Protein AF-A0A7L4D8E5-F1 (afdb_monomer_lite)

pLDDT: mean 91.83, std 7.72, range [51.75, 97.25]

Foldseek 3Di:
DVVVVDDDDDQWAFDWDADVVQQEIETEATDPVNGRHPVVVVQVVVCVVSVVHHYYYDHDHD

InterPro domains:
  IPR007702 Janus [PF05005] (1-54)
  IPR007702 Janus [PTHR12258] (1-61)
  IPR038596 Janus superfamily [G3DSA:3.50.20.20] (1-61)

Radius of gyration: 13.33 Å; chains: 1; bounding box: 29×29×35 Å

Secondary structure (DSSP, 8-state):
-GGGT-------B-EEEEETTTTEEEEE--BTTTBB--HHHHHHHHHHH-TTSEEEE-----

Structure (mmCIF, N/CA/C/O backbone):
data_AF-A0A7L4D8E5-F1
#
_entry.id   AF-A0A7L4D8E5-F1
#
loop_
_atom_site.group_PDB
_atom_site.id
_atom_site.type_symbol
_atom_site.label_atom_id
_atom_site.label_alt_id
_atom_site.label_comp_id
_atom_site.label_asym_id
_atom_site.label_entity_id
_atom_site.label_seq_id
_atom_site.pdbx_PDB_ins_code
_atom_site.Cartn_x
_atom_site.Cartn_y
_atom_site.Cartn_z
_atom_site.occupancy
_atom_site.B_iso_or_equiv
_atom_site.auth_seq_id
_atom_site.auth_comp_id
_atom_site.auth_asym_id
_atom_site.auth_atom_id
_atom_site.pdbx_PDB_model_num
ATOM 1 N N . MET A 1 1 ? 7.853 -11.709 -12.551 1.00 75.75 1 MET A N 1
ATOM 2 C CA . MET A 1 1 ? 7.268 -11.167 -13.793 1.00 75.75 1 MET A CA 1
ATOM 3 C C . MET A 1 1 ? 8.121 -11.539 -14.993 1.00 75.75 1 MET A C 1
ATOM 5 O O . MET A 1 1 ? 7.608 -12.227 -15.858 1.00 75.75 1 MET A O 1
ATOM 9 N N . GLU A 1 2 ? 9.427 -11.265 -14.980 1.00 82.00 2 GLU A N 1
ATOM 10 C CA . GLU A 1 2 ? 10.331 -11.619 -16.092 1.00 82.00 2 GLU A CA 1
ATOM 11 C C . GLU A 1 2 ? 10.390 -13.125 -16.413 1.00 82.00 2 GLU A C 1
ATOM 13 O O . GLU A 1 2 ? 10.257 -13.517 -17.564 1.00 82.00 2 GLU A O 1
ATOM 18 N N . LYS A 1 3 ? 10.449 -14.000 -15.396 1.00 88.25 3 LYS A N 1
ATOM 19 C CA . LYS A 1 3 ? 10.365 -15.467 -15.591 1.00 88.25 3 LYS A CA 1
ATOM 20 C C . LYS A 1 3 ? 9.039 -15.950 -16.201 1.00 88.25 3 LYS A C 1
ATOM 22 O O . LYS A 1 3 ? 8.959 -17.087 -16.643 1.00 88.25 3 LYS A O 1
ATOM 27 N N . LEU A 1 4 ? 8.006 -15.109 -16.186 1.00 92.38 4 LEU A N 1
ATOM 28 C CA . LEU A 1 4 ? 6.711 -15.355 -16.825 1.00 92.38 4 LEU A CA 1
ATOM 29 C C . LEU A 1 4 ? 6.604 -14.643 -18.190 1.00 92.38 4 LEU A C 1
ATOM 31 O O . LEU A 1 4 ? 5.532 -14.647 -18.782 1.00 92.38 4 LEU A O 1
ATOM 35 N N . GLY A 1 5 ? 7.685 -14.016 -18.674 1.00 94.38 5 GLY A N 1
ATOM 36 C CA . GLY A 1 5 ? 7.725 -13.259 -19.928 1.00 94.38 5 GLY A CA 1
ATOM 37 C C . GLY A 1 5 ? 7.193 -11.825 -19.841 1.00 94.38 5 GLY A C 1
ATOM 38 O O . GLY A 1 5 ? 7.019 -11.188 -20.875 1.00 94.38 5 GLY A O 1
ATOM 39 N N . TYR A 1 6 ? 6.926 -11.303 -18.639 1.00 94.12 6 TYR A N 1
ATOM 40 C CA . TYR A 1 6 ? 6.397 -9.948 -18.452 1.00 94.12 6 TYR A CA 1
ATOM 41 C C . TYR A 1 6 ? 7.480 -8.954 -18.041 1.00 94.12 6 TYR A C 1
ATOM 43 O O . TYR A 1 6 ? 8.190 -9.169 -17.053 1.00 94.12 6 TYR A O 1
ATOM 51 N N . GLU A 1 7 ? 7.520 -7.818 -18.732 1.00 91.56 7 GLU A N 1
ATOM 52 C CA . GLU A 1 7 ? 8.268 -6.638 -18.308 1.00 91.56 7 GLU A CA 1
ATOM 53 C C . GLU A 1 7 ? 7.426 -5.807 -17.330 1.00 91.56 7 GLU A C 1
ATOM 55 O O . GLU A 1 7 ? 6.208 -5.682 -17.473 1.00 91.56 7 GLU A O 1
ATOM 60 N N . CYS A 1 8 ? 8.060 -5.249 -16.299 1.00 91.38 8 CYS A N 1
ATOM 61 C CA . CYS A 1 8 ? 7.394 -4.390 -15.326 1.00 91.38 8 CYS A CA 1
ATOM 62 C C . CYS A 1 8 ? 8.208 -3.127 -15.086 1.00 91.38 8 CYS A C 1
ATOM 64 O O . CYS A 1 8 ? 9.423 -3.180 -14.914 1.00 91.38 8 CYS A O 1
ATOM 66 N N . LYS A 1 9 ? 7.506 -1.999 -14.982 1.00 91.56 9 LYS A N 1
ATOM 67 C CA . LYS A 1 9 ? 8.082 -0.704 -14.632 1.00 91.56 9 LYS A CA 1
ATOM 68 C C . LYS A 1 9 ? 7.546 -0.254 -13.280 1.00 91.56 9 LYS A C 1
ATOM 70 O O . LYS A 1 9 ? 6.336 -0.226 -13.068 1.00 91.56 9 LYS A O 1
ATOM 75 N N . CYS A 1 10 ? 8.444 0.135 -12.379 1.00 92.12 10 CYS A N 1
ATOM 76 C CA . CYS A 1 10 ? 8.056 0.763 -11.122 1.00 92.12 10 CYS A CA 1
ATOM 77 C C . CYS A 1 10 ? 7.539 2.183 -11.405 1.00 92.12 10 CYS A C 1
ATOM 79 O O . CYS A 1 10 ? 8.278 3.014 -11.933 1.00 92.12 10 CYS A O 1
ATOM 81 N N . LEU A 1 11 ? 6.270 2.445 -11.085 1.00 92.38 11 LEU A N 1
ATOM 82 C CA . LEU A 1 11 ? 5.627 3.751 -11.296 1.00 92.38 11 LEU A CA 1
ATOM 83 C C . LEU A 1 11 ? 5.866 4.731 -10.135 1.00 92.38 11 LEU A C 1
ATOM 85 O O . LEU A 1 11 ? 5.520 5.902 -10.240 1.00 92.38 11 LEU A O 1
ATOM 89 N N . GLY A 1 12 ? 6.437 4.247 -9.031 1.00 93.62 12 GLY A N 1
ATOM 90 C CA . GLY A 1 12 ? 6.694 5.001 -7.810 1.00 93.62 12 GLY A CA 1
ATOM 91 C C . GLY A 1 12 ? 6.599 4.104 -6.581 1.00 93.62 12 GLY A C 1
ATOM 92 O O . GLY A 1 12 ? 6.394 2.895 -6.691 1.00 93.62 12 GLY A O 1
ATOM 93 N N . GLY A 1 13 ? 6.707 4.689 -5.391 1.00 93.38 13 GLY A N 1
ATOM 94 C CA . GLY A 1 13 ? 6.395 3.977 -4.156 1.00 93.38 13 GLY A CA 1
ATOM 95 C C . GLY A 1 13 ? 6.026 4.898 -3.003 1.00 93.38 13 GLY A C 1
ATOM 96 O O . GLY A 1 13 ? 5.908 6.111 -3.164 1.00 93.38 13 GLY A O 1
ATOM 97 N N . GLY A 1 14 ? 5.862 4.293 -1.834 1.00 93.00 14 GLY A N 1
ATOM 98 C CA . GLY A 1 14 ? 5.444 4.947 -0.602 1.00 93.00 14 GLY A CA 1
ATOM 99 C C . GLY A 1 14 ? 5.540 3.978 0.573 1.00 93.00 14 GLY A C 1
ATOM 100 O O . GLY A 1 14 ? 6.290 3.000 0.530 1.00 93.00 14 GLY A O 1
ATOM 101 N N . LYS A 1 15 ? 4.779 4.254 1.622 1.00 93.94 15 LYS A N 1
ATOM 102 C CA . LYS A 1 15 ? 4.661 3.470 2.849 1.00 93.94 15 LYS A CA 1
ATOM 103 C C . LYS A 1 15 ? 3.204 3.095 3.072 1.00 93.94 15 LYS A C 1
ATOM 105 O O . LYS A 1 15 ? 2.295 3.813 2.658 1.00 93.94 15 LYS A O 1
ATOM 110 N N . ILE A 1 16 ? 3.005 1.976 3.753 1.00 95.50 16 ILE A N 1
ATOM 111 C CA . ILE A 1 16 ? 1.694 1.515 4.194 1.00 95.50 16 ILE A CA 1
ATOM 112 C C . ILE A 1 16 ? 1.785 1.286 5.698 1.00 95.50 16 ILE A C 1
ATOM 114 O O . ILE A 1 16 ? 2.630 0.516 6.150 1.00 95.50 16 ILE A O 1
ATOM 118 N N . ASP A 1 17 ? 0.933 1.970 6.453 1.00 95.12 17 ASP A N 1
ATOM 119 C CA . ASP A 1 17 ? 0.693 1.695 7.866 1.00 95.12 17 ASP A CA 1
ATOM 120 C C . ASP A 1 17 ? -0.559 0.825 7.982 1.00 95.12 17 ASP A C 1
ATOM 122 O O . ASP A 1 17 ? -1.615 1.170 7.444 1.00 95.12 17 ASP A O 1
ATOM 126 N N . HIS A 1 18 ? -0.429 -0.333 8.628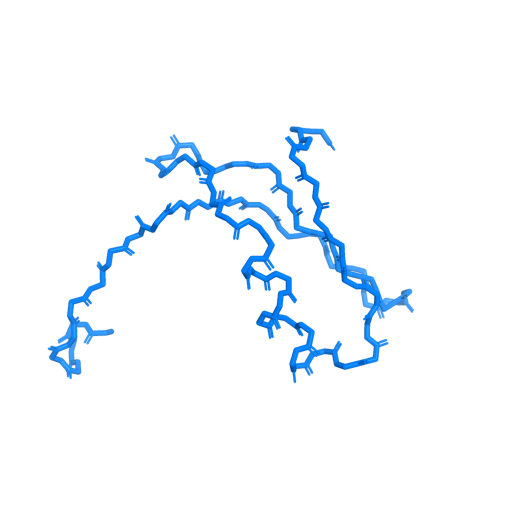 1.00 96.50 18 HIS A N 1
ATOM 127 C CA . HIS A 1 18 ? -1.508 -1.307 8.763 1.00 96.50 18 HIS A CA 1
ATOM 128 C C . HIS A 1 18 ? -1.789 -1.561 10.235 1.00 96.50 18 HIS A C 1
ATOM 130 O O . HIS A 1 18 ? -1.033 -2.243 10.926 1.00 96.50 18 HIS A O 1
ATOM 136 N N . ASN A 1 19 ? -2.929 -1.058 10.694 1.00 95.25 19 ASN A N 1
ATOM 137 C CA . ASN A 1 19 ? -3.465 -1.381 12.001 1.00 95.25 19 ASN A CA 1
ATOM 138 C C . ASN A 1 19 ? -4.573 -2.425 11.844 1.00 95.25 19 ASN A C 1
ATOM 140 O O . ASN A 1 19 ? -5.717 -2.120 11.497 1.00 95.25 19 ASN A O 1
ATOM 144 N N . SER A 1 20 ? -4.228 -3.684 12.104 1.00 94.81 20 SER A N 1
ATOM 145 C CA . SER A 1 20 ? -5.168 -4.799 11.996 1.00 94.81 20 SER A CA 1
ATOM 146 C C . SER A 1 20 ? -6.237 -4.804 13.089 1.00 94.81 20 SER A C 1
ATOM 148 O O . SER A 1 20 ? -7.325 -5.314 12.839 1.00 94.81 20 SER A O 1
ATOM 150 N N . LYS A 1 21 ? -5.961 -4.217 14.262 1.00 95.38 21 LYS A N 1
ATOM 151 C CA . LYS A 1 21 ? -6.907 -4.164 15.387 1.00 95.38 21 LYS A CA 1
ATOM 152 C C . LYS A 1 21 ? -8.084 -3.247 15.074 1.00 95.38 21 LYS A C 1
ATOM 154 O O . LYS A 1 21 ? -9.228 -3.651 15.235 1.00 95.38 21 LYS A O 1
ATOM 159 N N . ASP A 1 22 ? -7.787 -2.053 14.569 1.00 96.44 22 ASP A N 1
ATOM 160 C CA . ASP A 1 22 ? -8.796 -1.049 14.208 1.00 96.44 22 ASP A CA 1
ATOM 161 C C . ASP A 1 22 ? -9.300 -1.193 12.765 1.00 96.44 22 ASP A C 1
ATOM 163 O O . ASP A 1 22 ? -10.096 -0.381 12.298 1.00 96.44 22 ASP A O 1
ATOM 167 N N . LYS A 1 23 ? -8.817 -2.212 12.044 1.00 96.62 23 LYS A N 1
ATOM 168 C CA . LYS A 1 23 ? -9.070 -2.431 10.617 1.00 96.62 23 LYS A CA 1
ATOM 169 C C . LYS A 1 23 ? -8.802 -1.187 9.765 1.00 96.62 23 LYS A C 1
ATOM 171 O O . LYS A 1 23 ? -9.612 -0.803 8.923 1.00 96.62 23 LYS A O 1
ATOM 176 N N . LYS A 1 24 ? -7.644 -0.554 9.972 1.00 97.25 24 LYS A N 1
ATOM 177 C CA . LYS A 1 24 ? -7.236 0.649 9.235 1.00 97.25 24 LYS A CA 1
ATOM 178 C C . LYS A 1 24 ? -5.969 0.420 8.436 1.00 97.25 24 LYS A C 1
ATOM 180 O O . LYS A 1 24 ? -5.013 -0.179 8.930 1.00 97.25 24 LYS A O 1
ATOM 185 N N . ILE A 1 25 ? -5.962 0.922 7.208 1.00 97.19 25 ILE A N 1
ATOM 186 C CA . ILE A 1 25 ? -4.773 0.965 6.360 1.00 97.19 25 ILE A CA 1
ATOM 187 C C . ILE A 1 25 ? -4.583 2.399 5.863 1.00 97.19 25 ILE A C 1
ATOM 189 O O . ILE A 1 25 ? -5.495 2.991 5.284 1.00 97.19 25 ILE A O 1
ATOM 193 N N . ARG A 1 26 ? -3.391 2.962 6.067 1.00 95.75 26 ARG A N 1
ATOM 194 C CA . ARG A 1 26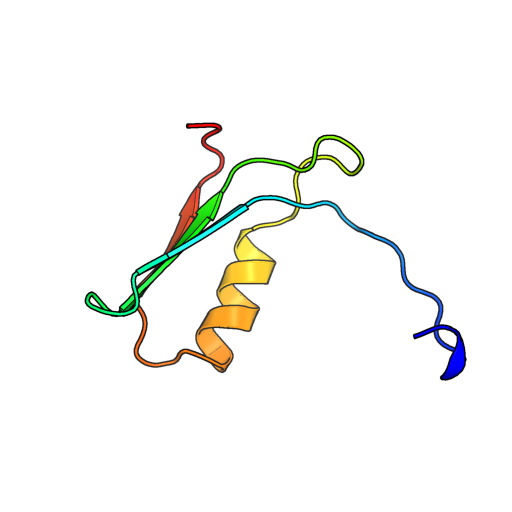 ? -3.014 4.289 5.561 1.00 95.75 26 ARG A CA 1
ATOM 195 C C . ARG A 1 26 ? -1.850 4.165 4.585 1.00 95.75 26 ARG A C 1
ATOM 197 O O . ARG A 1 26 ? -0.796 3.651 4.944 1.00 95.75 26 ARG A O 1
ATOM 204 N N . VAL A 1 27 ? -2.023 4.679 3.370 1.00 95.75 27 VAL A N 1
ATOM 205 C CA . VAL A 1 27 ? -0.984 4.738 2.327 1.00 95.75 27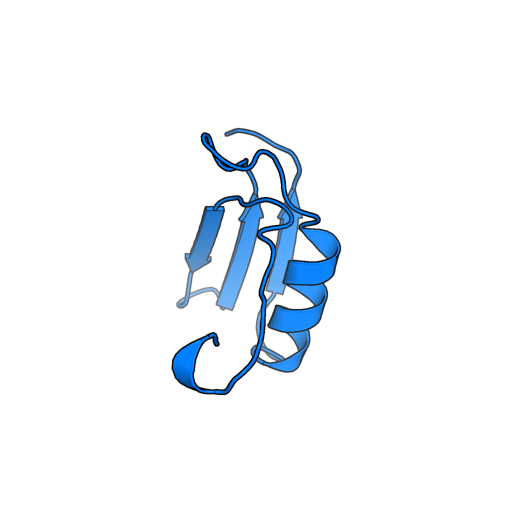 VAL A CA 1
ATOM 206 C C . VAL A 1 27 ? -0.415 6.159 2.251 1.00 95.75 27 VAL A C 1
ATOM 208 O O . VAL A 1 27 ? -1.177 7.113 2.121 1.00 95.75 27 VAL A O 1
ATOM 211 N N . PHE A 1 28 ? 0.901 6.340 2.367 1.00 94.25 28 PHE A N 1
ATOM 212 C CA . PHE A 1 28 ? 1.503 7.680 2.454 1.00 94.25 28 PHE A CA 1
ATOM 213 C C . PHE A 1 28 ? 2.990 7.720 2.080 1.00 94.25 28 PHE A C 1
ATOM 215 O O . PHE A 1 28 ? 3.618 6.690 1.849 1.00 94.25 28 PHE A O 1
ATOM 222 N N . GLY A 1 29 ? 3.592 8.910 2.067 1.00 92.56 29 GLY A N 1
ATOM 223 C CA . GLY A 1 29 ? 5.033 9.081 1.874 1.00 92.56 29 GLY A CA 1
ATOM 224 C C . GLY A 1 29 ? 5.497 8.948 0.419 1.00 92.56 29 GLY A C 1
ATOM 225 O O . GLY A 1 29 ? 4.779 9.286 -0.512 1.00 92.56 29 GLY A O 1
ATOM 226 N N . LEU A 1 30 ? 6.752 8.539 0.215 1.00 92.38 30 LEU A N 1
ATOM 227 C CA . LEU A 1 30 ? 7.347 8.360 -1.115 1.00 92.38 30 LEU A CA 1
ATOM 228 C C . LEU A 1 30 ? 8.517 7.374 -1.075 1.00 92.38 30 LEU A C 1
ATOM 230 O O . LEU A 1 30 ? 9.152 7.206 -0.030 1.00 92.38 30 LEU A O 1
ATOM 234 N N . SER A 1 31 ? 8.834 6.758 -2.213 1.00 89.50 31 SER A N 1
ATOM 235 C CA . SER A 1 31 ? 10.055 5.963 -2.376 1.00 89.50 31 SER A CA 1
ATOM 236 C C . SER A 1 31 ? 11.264 6.861 -2.633 1.00 89.50 31 SER A C 1
ATOM 238 O O . SER A 1 31 ? 11.213 7.753 -3.478 1.00 89.50 31 SER A O 1
ATOM 240 N N . THR A 1 32 ? 12.379 6.604 -1.948 1.00 88.94 32 THR A N 1
ATOM 241 C CA . THR A 1 32 ? 13.638 7.339 -2.153 1.00 88.94 32 THR A CA 1
ATOM 242 C C . THR A 1 32 ? 14.256 7.086 -3.528 1.00 88.94 32 THR A C 1
ATOM 244 O O . THR A 1 32 ? 14.897 7.980 -4.069 1.00 88.94 32 THR A O 1
ATOM 247 N N . GLY A 1 33 ? 14.058 5.892 -4.096 1.00 89.19 33 GLY A N 1
ATOM 248 C CA . GLY A 1 33 ? 14.608 5.513 -5.402 1.00 89.19 33 GLY A CA 1
ATOM 249 C C . GLY A 1 33 ? 13.647 5.726 -6.572 1.00 89.19 33 GLY A C 1
ATOM 250 O O . GLY A 1 33 ? 14.089 6.042 -7.671 1.00 89.19 33 GLY A O 1
ATOM 251 N N . TYR A 1 34 ? 12.339 5.576 -6.342 1.00 89.62 34 TYR A N 1
ATOM 252 C CA . TYR A 1 34 ? 11.329 5.603 -7.410 1.00 89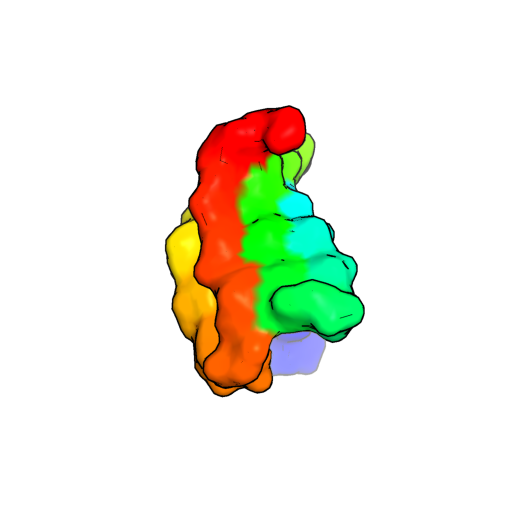.62 34 TYR A CA 1
ATOM 253 C C . TYR A 1 34 ? 10.376 6.802 -7.337 1.00 89.62 34 TYR A C 1
ATOM 255 O O . TYR A 1 34 ? 9.520 6.959 -8.200 1.00 89.62 34 TYR A O 1
ATOM 263 N N . GLY A 1 35 ? 10.508 7.659 -6.323 1.00 90.44 35 GLY A N 1
ATOM 264 C CA . GLY A 1 35 ? 9.605 8.782 -6.110 1.00 90.44 35 GLY A CA 1
ATOM 265 C C . GLY A 1 35 ? 8.240 8.359 -5.565 1.00 90.44 35 GLY A C 1
ATOM 266 O O . GLY A 1 35 ? 8.052 7.256 -5.046 1.00 90.44 35 GLY A O 1
ATOM 267 N N . LYS A 1 36 ? 7.284 9.282 -5.634 1.00 90.38 36 LYS A N 1
ATOM 268 C CA . LYS A 1 36 ? 5.930 9.114 -5.103 1.00 90.38 36 LYS A CA 1
ATOM 269 C C . LYS A 1 36 ? 5.062 8.316 -6.085 1.00 90.38 36 LYS A C 1
ATOM 271 O O . LYS A 1 36 ? 5.015 8.657 -7.262 1.00 90.38 36 LYS A O 1
ATOM 276 N N . ALA A 1 37 ? 4.369 7.291 -5.592 1.00 92.50 37 ALA A N 1
ATOM 277 C CA . ALA A 1 37 ? 3.351 6.572 -6.360 1.00 92.50 37 ALA A CA 1
ATOM 278 C C . ALA A 1 37 ? 2.001 7.308 -6.376 1.00 92.50 37 ALA A C 1
ATOM 280 O O . ALA A 1 37 ? 1.728 8.179 -5.549 1.00 92.50 37 ALA A O 1
ATOM 281 N N . ASP A 1 38 ? 1.113 6.889 -7.276 1.00 93.62 38 ASP A N 1
ATOM 282 C CA . ASP A 1 38 ? -0.304 7.221 -7.159 1.00 93.62 38 ASP A CA 1
ATOM 283 C C . ASP A 1 38 ? -0.947 6.374 -6.044 1.00 93.62 38 ASP A C 1
ATOM 285 O O . ASP A 1 38 ? -1.289 5.195 -6.207 1.00 93.62 38 ASP A O 1
ATOM 289 N N . HIS A 1 39 ? -1.063 6.974 -4.860 1.00 94.00 39 HIS A N 1
ATOM 290 C CA . HIS A 1 39 ? -1.640 6.305 -3.700 1.00 94.00 39 HIS A CA 1
ATOM 291 C C . HIS A 1 39 ? -3.150 6.086 -3.831 1.00 94.00 39 HIS A C 1
ATOM 293 O O . HIS A 1 39 ? -3.664 5.160 -3.202 1.00 94.00 39 HIS A O 1
ATOM 299 N N . ALA A 1 40 ? -3.856 6.865 -4.658 1.00 93.75 40 ALA A N 1
ATOM 300 C CA . ALA A 1 40 ? -5.284 6.661 -4.880 1.00 93.75 40 ALA A CA 1
ATOM 301 C C . ALA A 1 40 ? -5.524 5.302 -5.549 1.00 93.75 40 ALA A C 1
ATOM 303 O O . ALA A 1 40 ? -6.304 4.499 -5.033 1.00 93.75 40 ALA A O 1
ATOM 304 N N . VAL A 1 41 ? -4.747 4.988 -6.593 1.00 94.88 41 VAL A N 1
ATOM 305 C CA . VAL A 1 41 ? -4.783 3.678 -7.269 1.00 94.88 41 VAL A CA 1
ATOM 306 C C . VAL A 1 41 ? -4.477 2.542 -6.289 1.00 94.88 41 VAL A C 1
ATOM 308 O O . VAL A 1 41 ? -5.130 1.498 -6.301 1.00 94.88 41 VAL A O 1
ATOM 311 N N . THR A 1 42 ? -3.512 2.751 -5.390 1.00 94.75 42 THR A N 1
ATOM 312 C CA . THR A 1 42 ? -3.156 1.755 -4.367 1.00 94.75 42 THR A CA 1
ATOM 313 C C . THR A 1 42 ? -4.332 1.490 -3.423 1.00 94.75 42 THR A C 1
ATOM 315 O O . THR A 1 42 ? -4.667 0.335 -3.160 1.00 94.75 42 THR A O 1
ATOM 318 N N . VAL A 1 43 ? -5.006 2.543 -2.952 1.00 95.38 43 VAL A N 1
ATOM 319 C CA . VAL A 1 43 ? -6.187 2.424 -2.085 1.00 95.38 43 VAL A CA 1
ATOM 320 C C . VAL A 1 43 ? -7.348 1.730 -2.795 1.00 95.38 43 VAL A C 1
ATOM 322 O O . VAL A 1 43 ? -8.016 0.905 -2.175 1.00 95.38 43 VAL A O 1
ATOM 325 N N . GLU A 1 44 ? -7.582 1.998 -4.079 1.00 95.81 44 GLU A N 1
ATOM 326 C CA . GLU A 1 44 ? -8.627 1.310 -4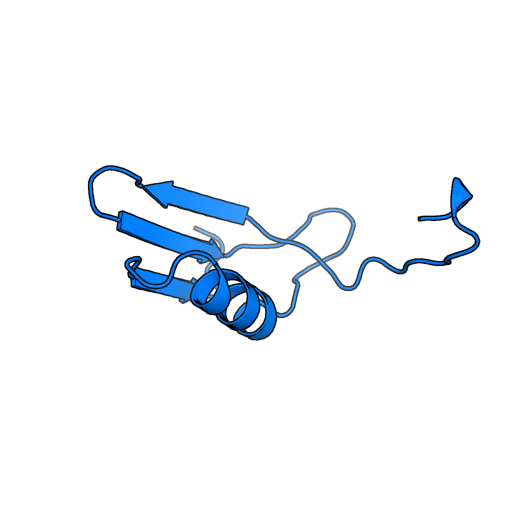.848 1.00 95.81 44 GLU A CA 1
ATOM 327 C C . GLU A 1 44 ? -8.377 -0.196 -4.973 1.00 95.81 44 GLU A C 1
ATOM 329 O O . GLU A 1 44 ? -9.313 -0.990 -4.861 1.00 95.81 44 GLU A O 1
ATOM 334 N N . ILE A 1 45 ? -7.123 -0.608 -5.173 1.00 95.75 45 ILE A N 1
ATOM 335 C CA . ILE A 1 45 ? -6.752 -2.028 -5.208 1.00 95.75 45 ILE A CA 1
ATOM 336 C C . ILE A 1 45 ? -6.950 -2.656 -3.825 1.00 95.75 45 ILE A C 1
ATOM 338 O O . ILE A 1 45 ? -7.563 -3.718 -3.714 1.00 95.75 45 ILE A O 1
ATOM 342 N N . LEU A 1 46 ? -6.488 -1.986 -2.767 1.00 95.62 46 LEU A N 1
AT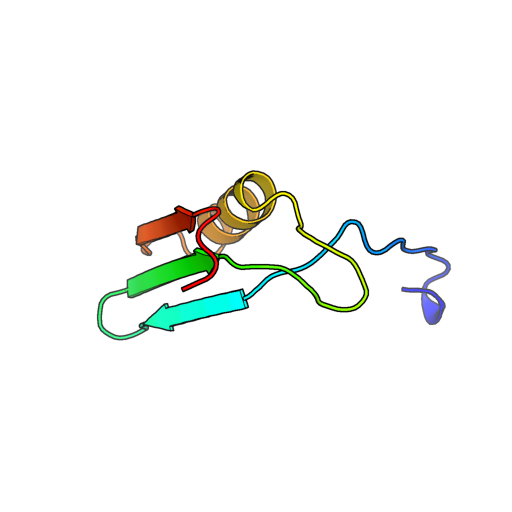OM 343 C CA . LEU A 1 46 ? -6.607 -2.488 -1.400 1.00 95.62 46 LEU A CA 1
ATOM 344 C C . LEU A 1 46 ? -8.069 -2.629 -0.962 1.00 95.62 46 LEU A C 1
ATOM 346 O O . LEU A 1 46 ? -8.412 -3.635 -0.348 1.00 95.62 46 LEU A O 1
ATOM 350 N N . LYS A 1 47 ? -8.947 -1.690 -1.333 1.00 96.00 47 LYS A N 1
ATOM 351 C CA . LYS A 1 47 ? -10.384 -1.739 -1.006 1.00 96.00 47 LYS A CA 1
ATOM 352 C C . LYS A 1 47 ? -11.104 -2.946 -1.610 1.00 96.00 47 LYS A C 1
ATOM 354 O O . LYS A 1 47 ? -12.103 -3.388 -1.055 1.00 96.00 47 LYS A O 1
ATOM 359 N N . LYS A 1 48 ? -10.604 -3.497 -2.723 1.00 96.88 48 LYS A N 1
ATOM 360 C CA . LYS A 1 48 ? -11.160 -4.717 -3.338 1.00 96.88 48 LYS A CA 1
ATOM 361 C C . LYS A 1 48 ? -10.828 -5.981 -2.544 1.00 96.88 48 LYS A C 1
ATOM 363 O O . LYS A 1 48 ? -11.559 -6.958 -2.644 1.00 96.88 48 LYS A O 1
ATOM 368 N N . VAL A 1 49 ? -9.725 -5.968 -1.793 1.00 96.50 49 VAL A N 1
ATOM 369 C CA . VAL A 1 49 ? -9.227 -7.127 -1.034 1.00 96.50 49 VAL A CA 1
ATOM 370 C C . VAL A 1 49 ? -9.622 -7.031 0.440 1.00 96.50 49 VAL A C 1
ATOM 372 O O . VAL A 1 49 ? -10.076 -8.012 1.019 1.00 96.50 49 VAL A O 1
ATOM 375 N N . TYR A 1 50 ? -9.489 -5.846 1.035 1.00 95.56 50 TYR A N 1
ATOM 376 C CA . TYR A 1 50 ? -9.811 -5.552 2.431 1.00 95.56 50 TYR A CA 1
ATOM 377 C C . TYR A 1 50 ? -11.122 -4.770 2.509 1.00 95.56 50 TYR A C 1
ATOM 379 O O . TYR A 1 50 ? -11.152 -3.585 2.840 1.00 95.56 50 TYR A O 1
ATOM 387 N N . THR A 1 51 ? -12.216 -5.433 2.145 1.00 94.81 51 THR A N 1
ATOM 388 C CA . THR A 1 51 ? -13.539 -4.803 2.014 1.00 94.81 51 THR A CA 1
ATOM 389 C C . THR A 1 51 ? -14.100 -4.279 3.336 1.00 94.81 51 THR A C 1
ATOM 391 O O . THR A 1 51 ? -14.973 -3.418 3.334 1.00 94.81 51 THR A O 1
ATOM 394 N N . ASP A 1 52 ? -13.619 -4.803 4.463 1.00 96.00 52 ASP A N 1
ATOM 395 C CA . ASP A 1 52 ? -14.020 -4.434 5.822 1.00 96.00 52 ASP A CA 1
ATOM 396 C C . ASP A 1 52 ? -13.044 -3.462 6.511 1.00 96.00 52 ASP A C 1
ATOM 398 O O . ASP A 1 52 ? -13.199 -3.187 7.702 1.00 96.00 52 ASP A O 1
ATOM 402 N N . TYR A 1 53 ? -12.046 -2.951 5.783 1.00 97.12 53 TYR A N 1
ATOM 403 C CA . TYR A 1 53 ? -11.069 -1.995 6.300 1.00 97.12 53 TYR A CA 1
ATOM 404 C C . TYR A 1 53 ? -11.395 -0.556 5.896 1.00 97.12 53 TYR A C 1
ATOM 406 O O . TYR A 1 53 ? -11.801 -0.265 4.769 1.00 97.12 53 TYR A O 1
ATOM 414 N N . GLU A 1 54 ? -11.109 0.378 6.801 1.00 96.31 54 GLU A N 1
ATOM 415 C CA . GLU A 1 54 ? -11.014 1.796 6.474 1.00 96.31 54 GLU A CA 1
ATOM 416 C C . GLU A 1 54 ? -9.643 2.066 5.844 1.00 96.31 54 GLU A C 1
ATOM 418 O O . GLU A 1 54 ? -8.604 2.009 6.507 1.00 96.31 54 GLU A O 1
ATOM 423 N N . ILE A 1 55 ? -9.636 2.343 4.539 1.00 97.06 55 ILE A N 1
ATOM 424 C CA . ILE A 1 55 ? -8.405 2.541 3.770 1.00 97.06 55 ILE A CA 1
ATOM 425 C C . ILE A 1 55 ? -8.328 3.977 3.274 1.00 97.06 55 ILE A C 1
ATOM 427 O O . ILE A 1 55 ? -9.191 4.434 2.515 1.00 97.06 55 ILE A O 1
ATOM 431 N N . THR A 1 56 ? -7.268 4.670 3.678 1.00 95.75 56 THR A N 1
ATOM 432 C CA . THR A 1 56 ? -7.022 6.080 3.360 1.00 95.75 56 THR A CA 1
ATOM 433 C C . THR A 1 56 ? -5.651 6.268 2.726 1.00 95.75 56 THR A C 1
ATOM 435 O O . THR A 1 56 ? -4.754 5.439 2.890 1.00 95.75 56 THR A O 1
ATOM 438 N N . TRP A 1 57 ? -5.479 7.368 1.995 1.00 94.38 57 TRP A N 1
ATOM 439 C CA . TRP A 1 57 ? -4.165 7.806 1.548 1.00 94.38 57 TRP A CA 1
ATOM 440 C C . TRP A 1 57 ? -3.929 9.274 1.873 1.00 94.38 57 TRP A C 1
ATOM 442 O O . TRP A 1 57 ? -4.875 10.058 1.956 1.00 94.38 57 TRP A O 1
ATOM 452 N N . SER A 1 58 ? -2.664 9.643 2.057 1.00 89.31 58 SER A N 1
ATOM 453 C CA . SER A 1 58 ? -2.252 11.038 2.159 1.00 89.31 58 SER A CA 1
ATOM 454 C C . SER A 1 58 ? -0.907 11.279 1.485 1.00 89.31 58 SER A C 1
ATOM 456 O O . SER A 1 58 ? -0.047 10.405 1.424 1.00 89.31 58 SER A O 1
ATOM 458 N N . ASP A 1 59 ? -0.715 12.499 0.994 1.00 81.44 59 ASP A N 1
ATOM 459 C CA . ASP A 1 59 ? 0.559 12.941 0.410 1.00 81.44 59 ASP A CA 1
ATOM 460 C C . ASP A 1 59 ? 1.560 13.446 1.443 1.00 81.44 59 ASP A C 1
ATOM 462 O O . ASP A 1 59 ? 2.627 13.964 1.105 1.00 81.44 59 ASP A O 1
ATOM 466 N N . ASP A 1 60 ? 1.208 13.294 2.713 1.00 75.81 60 ASP A N 1
ATOM 467 C CA . ASP A 1 60 ? 2.040 13.736 3.805 1.00 75.81 60 ASP A CA 1
ATOM 468 C C . ASP A 1 60 ? 3.289 12.850 3.940 1.00 75.81 60 ASP A C 1
ATOM 470 O O . ASP A 1 60 ? 3.268 11.637 3.688 1.00 75.81 60 ASP A O 1
ATOM 474 N N . LYS A 1 61 ? 4.407 13.482 4.315 1.00 63.78 61 LYS A N 1
ATOM 475 C CA . LYS A 1 61 ? 5.707 12.821 4.502 1.00 63.78 61 LYS A CA 1
ATOM 476 C C . LYS A 1 61 ? 5.930 12.350 5.948 1.00 63.78 61 LYS A C 1
ATOM 478 O O . LYS A 1 61 ? 6.983 11.758 6.204 1.00 63.78 61 LYS A O 1
ATOM 483 N N . LYS A 1 62 ? 4.994 12.612 6.865 1.00 51.75 62 LYS A N 1
ATOM 484 C CA . LYS A 1 62 ? 5.085 12.364 8.307 1.00 51.75 62 LYS A CA 1
ATOM 485 C C . LYS A 1 62 ? 3.983 11.443 8.847 1.00 51.75 62 LYS A C 1
ATOM 487 O O . LYS A 1 62 ? 2.795 11.511 8.436 1.00 51.75 62 LYS A O 1
#

Sequence (62 aa):
MEKLGYECKCLGGGKIDHNSKDKKIRVFGLSTGYGKADHAVTVEILKKVYTDYEITWSDDKK

Organism: NCBI:txid325343